Protein AF-A0A942DRR6-F1 (afdb_monomer_lite)

Structure (mmCIF, N/CA/C/O backbone):
data_AF-A0A942DRR6-F1
#
_entry.id   AF-A0A942DRR6-F1
#
loop_
_atom_site.group_PDB
_atom_site.id
_atom_site.type_symbol
_atom_site.label_atom_id
_atom_site.label_alt_id
_atom_site.label_comp_id
_atom_site.label_asym_id
_atom_site.label_entity_id
_atom_site.label_seq_id
_atom_site.pdbx_PDB_ins_code
_atom_site.Cartn_x
_atom_site.Cartn_y
_atom_site.Cartn_z
_atom_site.occupancy
_atom_site.B_iso_or_equiv
_atom_site.auth_seq_id
_atom_site.auth_comp_id
_atom_site.auth_asym_id
_atom_site.auth_atom_id
_atom_site.pdbx_PDB_model_num
ATOM 1 N N . MET A 1 1 ? 52.522 -28.234 -37.334 1.00 40.81 1 MET A N 1
ATOM 2 C CA . MET A 1 1 ? 52.403 -26.910 -36.689 1.00 40.81 1 MET A CA 1
ATOM 3 C C . MET A 1 1 ? 51.215 -26.183 -37.294 1.00 40.81 1 MET A C 1
ATOM 5 O O . MET A 1 1 ? 51.158 -26.064 -38.507 1.00 40.81 1 MET A O 1
ATOM 9 N N . ASN A 1 2 ? 50.313 -25.751 -36.412 1.00 39.53 2 ASN A N 1
ATOM 10 C CA . ASN A 1 2 ? 49.373 -24.631 -36.516 1.00 39.53 2 ASN A CA 1
ATOM 11 C C . ASN A 1 2 ? 48.317 -24.645 -37.635 1.00 39.53 2 ASN A C 1
ATOM 13 O O . ASN A 1 2 ? 48.607 -24.306 -38.772 1.00 39.53 2 ASN A O 1
ATOM 17 N N . SER A 1 3 ? 47.047 -24.801 -37.254 1.00 40.53 3 SER A N 1
ATOM 18 C CA . SER A 1 3 ? 46.184 -23.613 -37.197 1.00 40.53 3 SER A CA 1
ATOM 19 C C . SER A 1 3 ? 44.949 -23.893 -36.342 1.00 40.53 3 SER A C 1
ATOM 21 O O . SER A 1 3 ? 44.072 -24.674 -36.703 1.00 40.53 3 SER A O 1
ATOM 23 N N . MET A 1 4 ? 44.939 -23.286 -35.158 1.00 41.53 4 MET A N 1
ATOM 24 C CA . MET A 1 4 ? 43.839 -23.315 -34.208 1.00 41.53 4 MET A CA 1
ATOM 25 C C . MET A 1 4 ? 42.667 -22.460 -34.709 1.00 41.53 4 MET A C 1
ATOM 27 O O . MET A 1 4 ? 42.849 -21.329 -35.151 1.00 41.53 4 MET A O 1
ATOM 31 N N . LEU A 1 5 ? 41.469 -23.032 -34.589 1.00 42.66 5 LEU A N 1
ATOM 32 C CA . LEU A 1 5 ? 40.277 -22.431 -33.991 1.00 42.66 5 LEU A CA 1
ATOM 33 C C . LEU A 1 5 ? 40.114 -20.904 -34.167 1.00 42.66 5 LEU A C 1
ATOM 35 O O . LEU A 1 5 ? 40.595 -20.113 -33.360 1.00 42.66 5 LEU A O 1
ATOM 39 N N . LYS A 1 6 ? 39.331 -20.484 -35.166 1.00 37.75 6 LYS A N 1
ATOM 40 C CA . LYS A 1 6 ? 38.706 -19.152 -35.177 1.00 37.75 6 LYS A CA 1
ATOM 41 C C . LYS A 1 6 ? 37.232 -19.297 -34.824 1.00 37.75 6 LYS A C 1
ATOM 43 O O . LYS A 1 6 ? 36.368 -19.307 -35.694 1.00 37.75 6 LYS A O 1
ATOM 48 N N . LEU A 1 7 ? 36.965 -19.451 -33.530 1.00 41.50 7 LEU A N 1
ATOM 49 C CA . LEU A 1 7 ? 35.625 -19.303 -32.981 1.00 41.50 7 LEU A CA 1
ATOM 50 C C . LEU A 1 7 ? 35.332 -17.796 -32.933 1.00 41.50 7 LEU A C 1
ATOM 52 O O . LEU A 1 7 ? 35.852 -17.081 -32.079 1.00 41.50 7 LEU A O 1
ATOM 56 N N . ALA A 1 8 ? 34.582 -17.292 -33.911 1.00 47.38 8 ALA A N 1
ATOM 57 C CA . ALA A 1 8 ? 34.107 -15.916 -33.899 1.00 47.38 8 ALA A CA 1
ATOM 58 C C . ALA A 1 8 ? 33.039 -15.792 -32.803 1.00 47.38 8 ALA A C 1
ATOM 60 O O . ALA A 1 8 ? 31.906 -16.238 -32.963 1.00 47.38 8 ALA A O 1
ATOM 61 N N . LEU A 1 9 ? 33.437 -15.242 -31.659 1.00 39.78 9 LEU A N 1
ATOM 62 C CA . LEU A 1 9 ? 32.560 -14.951 -30.535 1.00 39.78 9 LEU A CA 1
ATOM 63 C C . LEU A 1 9 ? 31.708 -13.722 -30.883 1.00 39.78 9 LEU A C 1
ATOM 65 O O . LEU A 1 9 ? 32.133 -12.583 -30.696 1.00 39.78 9 LEU A O 1
ATOM 69 N N . THR A 1 10 ? 30.512 -13.936 -31.427 1.00 43.16 10 THR A N 1
ATOM 70 C CA . THR A 1 10 ? 29.519 -12.870 -31.608 1.00 43.16 10 THR A CA 1
ATOM 71 C C . THR A 1 10 ? 28.856 -12.590 -30.260 1.00 43.16 10 THR A C 1
ATOM 73 O O . THR A 1 10 ? 27.841 -13.186 -29.914 1.00 43.16 10 THR A O 1
ATOM 76 N N . ALA A 1 11 ? 29.450 -11.704 -29.462 1.00 49.25 11 ALA A N 1
ATOM 77 C CA . ALA A 1 11 ? 28.808 -11.195 -28.257 1.00 49.25 11 ALA A CA 1
ATOM 78 C C . ALA A 1 11 ? 27.748 -10.157 -28.658 1.00 49.25 11 ALA A C 1
ATOM 80 O O . ALA A 1 11 ? 28.062 -8.995 -28.912 1.00 49.25 11 ALA A O 1
ATOM 81 N N . ALA A 1 12 ? 26.485 -10.576 -28.742 1.00 51.34 12 ALA A N 1
ATOM 82 C CA . ALA A 1 12 ? 25.367 -9.644 -28.785 1.00 51.34 12 ALA A CA 1
ATOM 83 C C . ALA A 1 12 ? 25.243 -8.984 -27.402 1.00 51.34 12 ALA A C 1
ATOM 85 O O . ALA A 1 12 ? 24.729 -9.595 -26.462 1.00 51.34 12 ALA A O 1
ATOM 86 N N . LEU A 1 13 ? 25.737 -7.749 -27.258 1.00 43.62 13 LEU A N 1
ATOM 87 C CA . LEU A 1 13 ? 25.400 -6.913 -26.107 1.00 43.62 13 LEU A CA 1
ATOM 88 C C . LEU A 1 13 ? 23.897 -6.636 -26.154 1.00 43.62 13 LEU A C 1
ATOM 90 O O . LEU A 1 13 ? 23.421 -5.754 -26.865 1.00 43.62 13 LEU A O 1
ATOM 94 N N . SER A 1 14 ? 23.148 -7.425 -25.395 1.00 44.88 14 SER A N 1
ATOM 95 C CA . SER A 1 14 ? 21.740 -7.179 -25.131 1.00 44.88 14 SER A CA 1
ATOM 96 C C . SER A 1 14 ? 21.672 -6.018 -24.138 1.00 44.88 14 SER A C 1
ATOM 98 O O . SER A 1 14 ? 21.700 -6.240 -22.931 1.00 44.88 14 SER A O 1
ATOM 100 N N . LEU A 1 15 ? 21.650 -4.769 -24.618 1.00 40.31 15 LEU A N 1
ATOM 101 C CA . LEU A 1 15 ? 21.234 -3.645 -23.778 1.00 40.31 15 LEU A CA 1
ATOM 102 C C . LEU A 1 15 ? 19.739 -3.826 -23.505 1.00 40.31 15 LEU A C 1
ATOM 104 O O . LEU A 1 15 ? 18.895 -3.412 -24.298 1.00 40.31 15 LEU A O 1
ATOM 108 N N . SER A 1 16 ? 19.403 -4.471 -22.391 1.00 45.56 16 SER A N 1
ATOM 109 C CA . SER A 1 16 ? 18.055 -4.406 -21.843 1.00 45.56 16 SER A CA 1
ATOM 110 C C . SER A 1 16 ? 17.825 -2.972 -21.372 1.00 45.56 16 SER A C 1
ATOM 112 O O . SER A 1 16 ? 18.212 -2.601 -20.265 1.00 45.56 16 SER A O 1
ATOM 114 N N . VAL A 1 17 ? 17.233 -2.138 -22.227 1.00 39.50 17 VAL A N 1
ATOM 115 C CA . VAL A 1 17 ? 16.609 -0.897 -21.773 1.00 39.50 17 VAL A CA 1
ATOM 116 C C . VAL A 1 17 ? 15.420 -1.327 -20.925 1.00 39.50 17 VAL A C 1
ATOM 118 O O . VAL A 1 17 ? 14.377 -1.713 -21.451 1.00 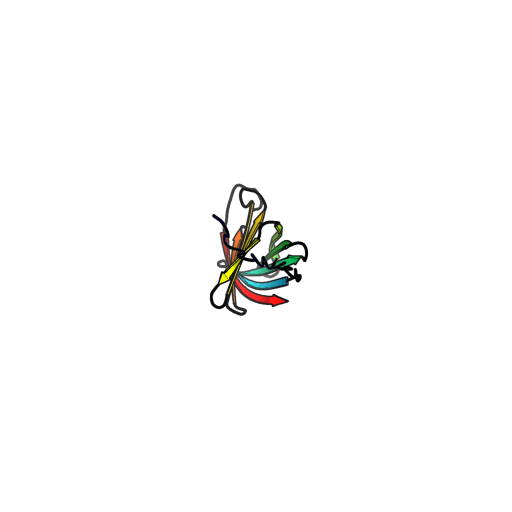39.50 17 VAL A O 1
ATOM 121 N N . SER A 1 18 ? 15.591 -1.317 -19.605 1.00 45.69 18 SER A N 1
ATOM 122 C CA . SER A 1 18 ? 14.471 -1.354 -18.673 1.00 45.69 18 SER A CA 1
ATOM 123 C C . SER A 1 18 ? 13.668 -0.084 -18.926 1.00 45.69 18 SER A C 1
ATOM 125 O O . SER A 1 18 ? 14.021 0.980 -18.427 1.00 45.69 18 SER A O 1
ATOM 127 N N . ALA A 1 19 ? 12.648 -0.157 -19.778 1.00 41.03 19 ALA A N 1
ATOM 128 C CA . ALA A 1 19 ? 11.721 0.945 -19.959 1.00 41.03 19 ALA A CA 1
ATOM 129 C C . ALA A 1 19 ? 11.027 1.174 -18.611 1.00 41.03 19 ALA A C 1
ATOM 131 O O . ALA A 1 19 ? 10.173 0.393 -18.188 1.00 41.03 19 ALA A O 1
ATOM 132 N N . SER A 1 20 ? 11.471 2.197 -17.890 1.00 48.03 20 SER A N 1
ATOM 133 C CA . SER A 1 20 ? 10.955 2.549 -16.580 1.00 48.03 20 SER A CA 1
ATOM 134 C C . SER A 1 20 ? 9.676 3.358 -16.751 1.00 48.03 20 SER A C 1
ATOM 136 O O . SER A 1 20 ? 9.646 4.588 -16.719 1.00 48.03 20 SER A O 1
ATOM 138 N N . PHE A 1 21 ? 8.579 2.648 -16.983 1.00 48.22 21 PHE A N 1
ATOM 139 C CA . PHE A 1 21 ? 7.263 3.259 -16.903 1.00 48.22 21 PHE A CA 1
ATOM 140 C C . PHE A 1 21 ? 6.957 3.557 -15.437 1.00 48.22 21 PHE A C 1
ATOM 142 O O . PHE A 1 21 ? 7.128 2.695 -14.573 1.00 48.22 21 PHE A O 1
ATOM 149 N N . ALA A 1 22 ? 6.508 4.783 -15.158 1.00 59.31 22 ALA A N 1
ATOM 150 C CA . ALA A 1 22 ? 5.887 5.058 -13.876 1.00 59.31 22 ALA A CA 1
ATOM 151 C C . ALA A 1 22 ? 4.649 4.160 -13.760 1.00 59.31 22 ALA A C 1
ATOM 153 O O . ALA A 1 22 ? 3.779 4.218 -14.625 1.00 59.31 22 ALA A O 1
ATOM 154 N N . ALA A 1 23 ? 4.599 3.321 -12.731 1.00 82.62 23 ALA A N 1
ATOM 155 C CA . ALA A 1 23 ? 3.501 2.390 -12.498 1.00 82.62 23 ALA A CA 1
ATOM 156 C C . ALA A 1 23 ? 2.856 2.729 -11.159 1.00 82.62 23 ALA A C 1
ATOM 158 O O . ALA A 1 23 ? 3.553 2.852 -10.144 1.00 82.62 23 ALA A O 1
ATOM 159 N N . SER A 1 24 ? 1.534 2.896 -11.138 1.00 88.19 24 SER A N 1
ATOM 160 C CA . SER A 1 24 ? 0.804 3.160 -9.901 1.00 88.19 24 SER A CA 1
ATOM 161 C C . SER A 1 24 ? -0.170 2.036 -9.606 1.00 88.19 24 SER A C 1
ATOM 163 O O . SER A 1 24 ? -0.954 1.640 -10.458 1.00 88.19 24 SER A O 1
ATOM 165 N N . ILE A 1 25 ? -0.157 1.569 -8.363 1.00 91.25 25 ILE A N 1
ATOM 166 C CA . ILE A 1 25 ? -1.163 0.658 -7.830 1.00 91.25 25 ILE A CA 1
ATOM 167 C C . ILE A 1 25 ? -1.899 1.399 -6.727 1.00 91.25 25 ILE A C 1
ATOM 169 O O . ILE A 1 25 ? -1.275 1.944 -5.815 1.00 91.25 25 ILE A O 1
ATOM 173 N N . THR A 1 26 ? -3.218 1.476 -6.843 1.00 94.62 26 THR A N 1
ATOM 174 C CA . THR A 1 26 ? -4.087 2.034 -5.804 1.00 94.62 26 THR A CA 1
ATOM 175 C C . THR A 1 26 ? -5.018 0.937 -5.336 1.00 94.62 26 THR A C 1
ATOM 177 O O . THR A 1 26 ? -5.665 0.302 -6.160 1.00 94.62 26 THR A O 1
ATOM 180 N N . CYS A 1 27 ? -5.081 0.723 -4.032 1.00 95.75 27 CYS A N 1
ATOM 181 C CA . CYS A 1 27 ? -5.849 -0.341 -3.417 1.00 95.75 27 CYS A CA 1
ATOM 182 C C . CYS A 1 27 ? -6.733 0.216 -2.305 1.00 95.75 27 CYS A C 1
ATOM 184 O O . CYS A 1 27 ? -6.338 1.150 -1.603 1.00 95.75 27 CYS A O 1
ATOM 186 N N . ARG A 1 28 ? -7.921 -0.363 -2.136 1.00 97.19 28 ARG A N 1
ATOM 187 C CA . ARG A 1 28 ? -8.838 -0.047 -1.038 1.00 97.19 28 ARG A CA 1
ATOM 188 C C . ARG A 1 28 ? -9.478 -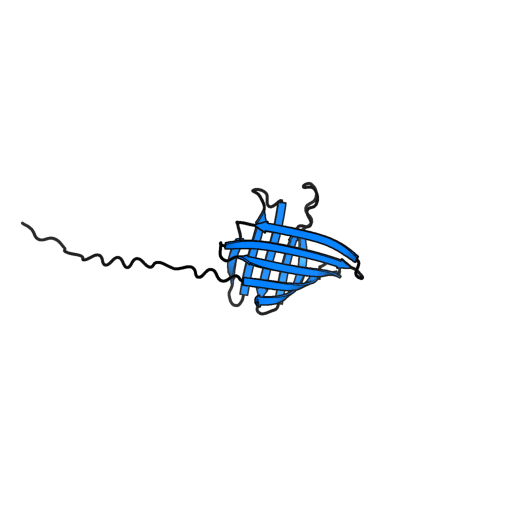1.305 -0.482 1.00 97.19 28 ARG A C 1
ATOM 190 O O . ARG A 1 28 ? -9.737 -2.231 -1.247 1.00 97.19 28 ARG A O 1
ATOM 197 N N . GLY A 1 29 ? -9.768 -1.326 0.808 1.00 96.62 29 GLY A N 1
ATOM 198 C CA . GLY A 1 29 ? -10.462 -2.444 1.432 1.00 96.62 29 GLY A CA 1
ATOM 199 C C . GLY A 1 29 ? -10.481 -2.327 2.943 1.00 96.62 29 GLY A C 1
ATOM 200 O O . GLY A 1 29 ? -10.483 -1.213 3.454 1.00 96.62 29 GLY A O 1
ATOM 201 N N . LEU A 1 30 ? -10.500 -3.464 3.632 1.00 95.62 30 LEU A N 1
ATOM 202 C CA . LEU A 1 30 ? -10.633 -3.520 5.086 1.00 95.62 30 LEU A CA 1
ATOM 203 C C . LEU A 1 30 ? -9.426 -4.207 5.718 1.00 95.62 30 LEU A C 1
ATOM 205 O O . LEU A 1 30 ? -8.927 -5.200 5.175 1.00 95.62 30 LEU A O 1
ATOM 209 N N . SER A 1 31 ? -8.984 -3.687 6.861 1.00 93.12 31 SER A N 1
ATOM 210 C CA . SER A 1 31 ? -8.039 -4.379 7.738 1.00 93.12 31 SER A CA 1
ATOM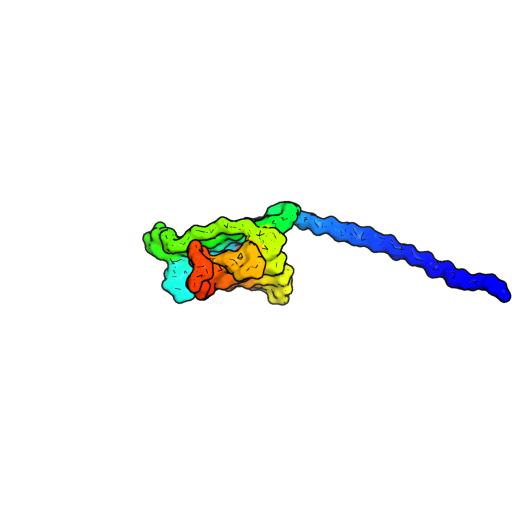 211 C C . SER A 1 31 ? -8.703 -5.553 8.469 1.00 93.12 31 SER A C 1
ATOM 213 O O . SER A 1 31 ? -9.929 -5.705 8.488 1.00 93.12 31 SER A O 1
ATOM 215 N N . ASP A 1 32 ? -7.883 -6.375 9.112 1.00 90.62 32 ASP A N 1
ATOM 216 C CA . ASP A 1 32 ? -8.286 -7.409 10.066 1.00 90.62 32 ASP A CA 1
ATOM 217 C C . ASP A 1 32 ? -9.087 -6.872 11.266 1.00 90.62 32 ASP A C 1
ATOM 219 O O . ASP A 1 32 ? -9.957 -7.578 11.780 1.00 90.62 32 ASP A O 1
ATOM 223 N N . ASN A 1 33 ? -8.867 -5.616 11.653 1.00 88.62 33 ASN A N 1
ATOM 224 C CA . ASN A 1 33 ? -9.613 -4.924 12.707 1.00 88.62 33 ASN A CA 1
ATOM 225 C C . ASN A 1 33 ? -10.905 -4.250 12.204 1.00 88.62 33 ASN A C 1
ATOM 227 O O . ASN A 1 33 ? -11.621 -3.623 12.986 1.00 88.62 33 ASN A O 1
ATOM 231 N N . GLY A 1 34 ? -11.233 -4.386 10.914 1.00 92.38 34 GLY A N 1
ATOM 232 C CA . GLY A 1 34 ? -12.459 -3.846 10.320 1.00 92.38 34 GLY A CA 1
ATOM 233 C C . GLY A 1 34 ? -12.419 -2.345 10.027 1.00 92.38 34 GLY A C 1
ATOM 234 O O . GLY A 1 34 ? -13.471 -1.728 9.873 1.00 92.38 34 GLY A O 1
ATOM 235 N N . THR A 1 35 ? -11.228 -1.754 9.958 1.00 94.25 35 THR A N 1
ATOM 236 C CA . THR A 1 35 ? -11.007 -0.354 9.568 1.00 94.25 35 THR A CA 1
ATOM 237 C C . THR A 1 35 ? -10.836 -0.243 8.050 1.00 94.25 35 THR A C 1
ATOM 239 O O . THR A 1 35 ? -10.380 -1.180 7.387 1.00 94.25 35 THR A O 1
ATOM 242 N N . ASP A 1 36 ? -11.197 0.905 7.481 1.00 96.31 36 ASP A N 1
ATOM 243 C CA . ASP A 1 36 ? -11.013 1.196 6.062 1.00 96.31 36 ASP A CA 1
ATOM 244 C C . ASP A 1 36 ? -9.543 1.482 5.754 1.00 96.31 36 ASP A C 1
ATOM 246 O O . ASP A 1 36 ? -8.939 2.386 6.330 1.00 96.31 36 ASP A O 1
ATOM 250 N N . ILE A 1 37 ? -8.992 0.772 4.771 1.00 96.06 37 ILE A N 1
ATOM 251 C CA . ILE A 1 37 ? -7.616 0.922 4.304 1.00 96.06 37 ILE A CA 1
ATOM 252 C C . ILE A 1 37 ? -7.597 1.490 2.893 1.00 96.06 37 ILE A C 1
ATOM 254 O O . ILE A 1 37 ? -8.223 0.964 1.970 1.00 96.06 37 ILE A O 1
ATOM 258 N N . SER A 1 38 ? -6.795 2.534 2.698 1.00 96.38 38 SER A N 1
ATOM 259 C CA . SER A 1 38 ? -6.404 3.060 1.395 1.00 96.38 38 SER A CA 1
ATOM 260 C C . SER A 1 38 ? -4.890 2.973 1.244 1.00 96.38 38 SER A C 1
ATOM 262 O O . SER A 1 38 ? -4.144 3.696 1.903 1.00 96.38 38 SER A O 1
ATOM 264 N N . PHE A 1 39 ? -4.439 2.143 0.308 1.00 95.38 39 PHE A N 1
ATOM 265 C CA . PHE A 1 39 ? -3.028 1.928 0.006 1.00 95.38 39 PHE A CA 1
ATOM 266 C C . PHE A 1 39 ? -2.680 2.443 -1.390 1.00 95.38 39 PHE A C 1
ATOM 268 O O . PHE A 1 39 ? -3.418 2.236 -2.358 1.00 95.38 39 PHE A O 1
ATOM 275 N N . ARG A 1 40 ? -1.525 3.093 -1.525 1.00 94.69 40 ARG A N 1
ATOM 276 C CA . ARG A 1 40 ? -0.995 3.534 -2.815 1.00 94.69 40 ARG A CA 1
ATOM 277 C C . ARG A 1 40 ? 0.490 3.238 -2.924 1.00 94.69 40 ARG A C 1
ATOM 279 O O . ARG A 1 40 ? 1.277 3.750 -2.138 1.00 94.69 40 ARG A O 1
ATOM 286 N N . HIS A 1 41 ? 0.862 2.525 -3.978 1.00 92.50 41 HIS A N 1
ATOM 287 C CA . HIS A 1 41 ? 2.242 2.275 -4.376 1.00 92.50 41 HIS A CA 1
ATOM 288 C C . HIS A 1 41 ? 2.505 2.947 -5.722 1.00 92.50 41 HIS A C 1
ATOM 290 O O . HIS A 1 41 ? 1.715 2.830 -6.661 1.00 92.50 41 HIS A O 1
ATOM 296 N N . THR A 1 42 ? 3.586 3.710 -5.833 1.00 90.88 42 THR A N 1
ATOM 297 C CA . THR A 1 42 ? 3.975 4.388 -7.077 1.00 90.88 42 THR A CA 1
ATOM 298 C C . THR A 1 42 ? 5.447 4.178 -7.340 1.00 90.88 42 THR A C 1
ATOM 300 O O . THR A 1 42 ? 6.270 4.695 -6.594 1.00 90.88 42 THR A O 1
ATOM 303 N N . THR A 1 43 ? 5.769 3.497 -8.432 1.00 86.69 43 THR A N 1
ATOM 304 C CA . THR A 1 43 ? 7.136 3.410 -8.945 1.00 86.69 43 THR A CA 1
ATOM 305 C C . THR A 1 43 ? 7.375 4.562 -9.902 1.00 86.69 43 THR A C 1
ATOM 307 O O . THR A 1 43 ? 6.573 4.802 -10.805 1.00 86.69 43 THR A O 1
ATOM 310 N N . ARG A 1 44 ? 8.454 5.305 -9.686 1.00 85.69 44 ARG A N 1
ATOM 311 C CA . ARG A 1 44 ? 8.890 6.410 -10.540 1.00 85.69 44 ARG A CA 1
ATOM 312 C C . ARG A 1 44 ? 9.780 5.890 -11.679 1.00 85.69 44 ARG A C 1
ATOM 314 O O . ARG A 1 44 ? 10.313 4.785 -11.589 1.00 85.69 44 ARG A O 1
ATOM 321 N N . PRO A 1 45 ? 9.987 6.685 -12.744 1.00 81.69 45 PRO A N 1
ATOM 322 C CA . PRO A 1 45 ? 10.866 6.298 -13.850 1.00 81.69 45 PRO A CA 1
ATOM 323 C C . PRO A 1 45 ? 12.341 6.112 -13.459 1.00 81.69 45 PRO A C 1
ATOM 325 O O . PRO A 1 45 ? 13.093 5.463 -14.173 1.00 81.69 45 PRO A O 1
ATOM 328 N N . ASP A 1 46 ? 12.785 6.683 -12.345 1.00 80.19 46 ASP A N 1
ATOM 329 C CA . ASP A 1 46 ? 14.129 6.465 -11.796 1.00 80.19 46 ASP A CA 1
ATOM 330 C C . ASP A 1 46 ? 14.221 5.188 -10.938 1.00 80.19 46 ASP A C 1
ATOM 332 O O . ASP A 1 46 ? 15.290 4.866 -10.430 1.00 80.19 46 ASP A O 1
ATOM 336 N N . GLY A 1 47 ? 13.119 4.440 -10.803 1.00 77.88 47 GLY A N 1
ATOM 337 C CA . GLY A 1 47 ? 13.027 3.228 -9.995 1.00 77.88 47 GLY A CA 1
ATOM 338 C C . GLY A 1 47 ? 12.662 3.479 -8.532 1.00 77.88 47 GLY A C 1
ATOM 339 O O . GLY A 1 47 ? 12.287 2.526 -7.855 1.00 77.88 47 GLY A O 1
ATOM 340 N N . ALA A 1 48 ? 12.691 4.729 -8.058 1.00 83.38 48 ALA A N 1
ATOM 341 C CA . ALA A 1 48 ? 12.300 5.051 -6.691 1.00 83.38 48 ALA A CA 1
ATOM 342 C C . ALA A 1 48 ? 10.804 4.794 -6.478 1.00 83.38 48 ALA A C 1
ATOM 344 O O . ALA A 1 48 ? 9.971 5.089 -7.346 1.00 83.38 48 ALA A O 1
ATOM 345 N N . VAL A 1 49 ? 10.439 4.282 -5.307 1.00 87.25 49 VAL A N 1
ATOM 346 C CA . VAL A 1 49 ? 9.050 3.965 -4.974 1.00 87.25 49 VAL A CA 1
ATOM 347 C C . VAL A 1 49 ? 8.540 4.884 -3.880 1.00 87.25 49 VAL A C 1
ATOM 349 O O . VAL A 1 49 ? 9.236 5.178 -2.915 1.00 87.25 49 VAL A O 1
ATOM 352 N N . LYS A 1 50 ? 7.298 5.345 -4.031 1.00 91.31 50 LYS A N 1
ATOM 353 C CA . LYS A 1 50 ? 6.548 6.044 -2.989 1.00 91.31 50 LYS A CA 1
ATOM 354 C C . LYS A 1 50 ? 5.355 5.209 -2.554 1.00 91.31 50 LYS A C 1
ATOM 356 O O . LYS A 1 50 ? 4.539 4.810 -3.389 1.00 91.31 50 LYS A O 1
ATOM 361 N N . ILE A 1 51 ? 5.227 5.048 -1.245 1.00 92.00 51 ILE A N 1
ATOM 362 C CA . ILE A 1 51 ? 4.157 4.314 -0.590 1.00 92.00 51 ILE A CA 1
ATOM 363 C C . ILE A 1 51 ? 3.321 5.305 0.220 1.00 92.00 51 ILE A C 1
ATOM 365 O O . ILE A 1 51 ? 3.836 6.302 0.735 1.00 92.00 51 ILE A O 1
ATOM 369 N N . SER A 1 52 ? 2.013 5.085 0.288 1.00 93.94 52 SER A N 1
ATOM 370 C CA . SER A 1 52 ? 1.117 5.798 1.192 1.00 93.94 52 SER A CA 1
ATOM 371 C C . SER A 1 52 ? 0.048 4.852 1.705 1.00 93.94 52 SER A C 1
ATOM 373 O O . SER A 1 52 ? -0.578 4.146 0.914 1.00 93.94 52 SER A O 1
ATOM 375 N N . ILE A 1 53 ? -0.162 4.883 3.016 1.00 94.12 53 ILE A N 1
ATOM 376 C CA . ILE A 1 53 ? -1.180 4.112 3.719 1.00 94.12 53 ILE A CA 1
ATOM 377 C C . ILE A 1 53 ? -2.022 5.087 4.526 1.00 94.12 53 ILE A C 1
ATOM 379 O O . ILE A 1 53 ? -1.492 6.014 5.145 1.00 94.12 53 ILE A O 1
ATOM 383 N N . ILE A 1 54 ? -3.333 4.906 4.459 1.00 94.94 54 ILE A N 1
ATOM 384 C CA . ILE A 1 54 ? -4.304 5.604 5.291 1.00 94.94 54 ILE A CA 1
ATOM 385 C C . ILE A 1 54 ? -5.247 4.542 5.829 1.00 94.94 54 ILE A C 1
ATOM 387 O O . ILE A 1 54 ? -5.874 3.837 5.038 1.00 94.94 54 ILE A O 1
ATOM 391 N N . GLU A 1 55 ? -5.336 4.465 7.144 1.00 93.38 55 GLU A N 1
ATOM 392 C CA . GLU A 1 55 ? -6.345 3.711 7.865 1.00 93.38 55 GLU A CA 1
ATOM 393 C C . GLU A 1 55 ? -7.346 4.688 8.479 1.00 93.38 55 GLU A C 1
ATOM 395 O O . GLU A 1 55 ? -6.968 5.712 9.062 1.00 93.38 55 GLU A O 1
ATOM 400 N N . SER A 1 56 ? -8.631 4.391 8.333 1.00 95.38 56 SER A N 1
ATOM 401 C CA . SER A 1 56 ? -9.704 5.205 8.888 1.00 95.38 56 SER A CA 1
ATOM 402 C C . SER A 1 56 ? -10.840 4.363 9.442 1.00 95.38 56 SER A C 1
ATOM 404 O O . SER A 1 56 ? -11.118 3.276 8.945 1.00 95.38 56 SER A O 1
ATOM 406 N N . GLN A 1 57 ? -11.543 4.894 10.432 1.00 95.44 57 GLN A N 1
ATOM 407 C CA . GLN A 1 57 ? -12.762 4.305 10.972 1.00 95.44 57 GLN A CA 1
ATOM 408 C C . GLN A 1 57 ? -13.794 5.409 11.157 1.00 95.44 57 GLN A C 1
ATOM 410 O O . GLN A 1 57 ? -13.473 6.480 11.664 1.00 95.44 57 GLN A O 1
ATOM 415 N N . ASP A 1 58 ? -15.014 5.183 10.666 1.00 94.12 58 ASP A N 1
ATOM 416 C CA . ASP A 1 58 ? -16.121 6.147 10.740 1.00 94.12 58 ASP A CA 1
ATOM 417 C C . ASP A 1 58 ? -15.773 7.557 10.211 1.00 94.12 58 ASP A C 1
ATOM 419 O O . ASP A 1 58 ? -16.327 8.572 10.632 1.00 94.12 58 ASP A O 1
ATOM 423 N N . GLY A 1 59 ? -14.855 7.623 9.240 1.00 89.56 59 GLY A N 1
ATOM 424 C CA . GLY A 1 59 ? -14.371 8.867 8.636 1.00 89.56 59 GLY A CA 1
ATOM 425 C C . GLY A 1 59 ? -13.235 9.562 9.396 1.00 89.56 59 GLY A C 1
ATOM 426 O O . GLY A 1 59 ? -12.684 10.537 8.879 1.00 89.56 59 GLY A O 1
ATOM 427 N N . GLU A 1 60 ? -12.839 9.062 10.566 1.00 94.38 60 GLU A N 1
ATOM 428 C CA . GLU A 1 60 ? -11.663 9.530 11.299 1.00 94.38 60 GLU A CA 1
ATOM 429 C C . GLU A 1 60 ? -10.411 8.771 10.855 1.00 94.38 60 GLU A C 1
ATOM 431 O O . GLU A 1 60 ? -10.435 7.558 10.666 1.00 94.38 60 GLU A O 1
ATOM 436 N N . VAL A 1 61 ? -9.303 9.488 10.659 1.00 94.00 61 VAL A N 1
ATOM 437 C CA . VAL A 1 61 ? -8.015 8.881 10.293 1.00 94.00 61 VAL A CA 1
ATOM 438 C C . VAL A 1 61 ? -7.348 8.359 11.560 1.00 94.00 61 VAL A C 1
ATOM 440 O O . VAL A 1 61 ? -6.991 9.158 12.424 1.00 94.00 61 VAL A O 1
ATOM 443 N N . LEU A 1 62 ? -7.159 7.042 11.636 1.00 90.06 62 LEU A N 1
ATOM 444 C CA . LEU A 1 62 ? -6.483 6.368 12.747 1.00 90.06 62 LEU A CA 1
ATOM 445 C C . LEU A 1 62 ? -4.972 6.349 12.530 1.00 90.06 62 LEU A C 1
ATOM 447 O O . LEU A 1 62 ? -4.203 6.742 13.403 1.00 90.06 62 LEU A O 1
ATOM 451 N N . TYR A 1 63 ? -4.564 5.979 11.317 1.00 88.19 63 TYR A N 1
ATOM 452 C CA . TYR A 1 63 ? -3.170 5.911 10.917 1.00 88.19 63 TYR A CA 1
ATOM 453 C C . TYR A 1 63 ? -2.986 6.512 9.528 1.00 88.19 63 TYR A C 1
ATOM 455 O O . TYR A 1 63 ? -3.781 6.314 8.605 1.00 88.19 63 TYR A O 1
ATOM 463 N N . LYS A 1 64 ? -1.908 7.275 9.354 1.00 91.94 64 LYS A N 1
ATOM 464 C CA . LYS A 1 64 ? -1.534 7.816 8.050 1.00 91.94 64 LYS A CA 1
ATOM 465 C C . LYS A 1 64 ? -0.035 7.942 7.939 1.00 91.94 64 LYS A C 1
ATOM 467 O O . LYS A 1 64 ? 0.583 8.719 8.660 1.00 91.94 64 LYS A O 1
ATOM 472 N N . ASN A 1 65 ? 0.517 7.284 6.929 1.00 90.25 65 ASN A N 1
ATOM 473 C CA . ASN A 1 65 ? 1.938 7.361 6.656 1.00 90.25 65 ASN A CA 1
ATOM 474 C C . ASN A 1 65 ? 2.241 7.359 5.155 1.00 90.25 65 ASN A C 1
ATOM 476 O O . ASN A 1 65 ? 1.457 6.894 4.320 1.00 90.25 65 ASN A O 1
ATOM 480 N N . SER A 1 66 ? 3.385 7.932 4.798 1.00 91.06 66 SER A N 1
ATOM 481 C CA . SER A 1 66 ? 3.935 7.885 3.454 1.00 91.06 66 SER A CA 1
ATOM 482 C C . SER A 1 66 ? 5.450 7.968 3.510 1.00 91.06 66 SER A C 1
ATOM 484 O O . SER A 1 66 ? 6.008 8.928 4.038 1.00 91.06 66 SER A O 1
ATOM 486 N N . TRP A 1 67 ? 6.109 7.000 2.885 1.00 89.56 67 TRP A N 1
ATOM 487 C CA . TRP A 1 67 ? 7.560 6.959 2.781 1.00 89.56 67 TRP A CA 1
ATOM 488 C C . TRP A 1 67 ? 7.992 6.698 1.343 1.00 89.56 67 TRP A C 1
ATOM 490 O O . TRP A 1 67 ? 7.198 6.309 0.479 1.00 89.56 67 TRP A O 1
ATOM 500 N N . SER A 1 68 ? 9.265 6.979 1.083 1.00 88.31 68 SER A N 1
ATOM 501 C CA . SER A 1 68 ? 9.924 6.568 -0.153 1.00 88.31 68 SER A CA 1
ATOM 502 C C . SER A 1 68 ? 10.872 5.418 0.156 1.00 88.31 68 SER A C 1
ATOM 504 O O . SER A 1 68 ? 11.482 5.398 1.224 1.00 88.31 68 SER A O 1
ATOM 506 N N . SER A 1 69 ? 10.969 4.464 -0.760 1.00 81.56 69 SER A N 1
ATOM 507 C CA . SER A 1 69 ? 11.933 3.375 -0.700 1.00 81.56 69 SER A CA 1
ATOM 508 C C . SER A 1 69 ? 12.730 3.339 -1.996 1.00 81.56 69 SER A C 1
ATOM 510 O O . SER A 1 69 ? 12.169 3.451 -3.089 1.00 81.56 69 SER A O 1
ATOM 512 N N . ASP A 1 70 ? 14.040 3.162 -1.853 1.00 71.88 70 ASP A N 1
ATOM 513 C CA . ASP A 1 70 ? 14.949 2.867 -2.963 1.00 71.88 70 ASP A CA 1
ATOM 514 C C . ASP A 1 70 ? 15.070 1.346 -3.197 1.00 71.88 70 ASP A C 1
ATOM 516 O O . ASP A 1 70 ? 15.750 0.900 -4.121 1.00 71.88 70 ASP A O 1
ATOM 520 N N . LEU A 1 71 ? 14.430 0.536 -2.342 1.00 65.62 71 LEU A N 1
ATOM 521 C CA . LEU A 1 71 ? 14.562 -0.916 -2.267 1.00 65.62 71 LEU A CA 1
ATOM 522 C C . LEU A 1 71 ? 13.177 -1.570 -2.318 1.00 65.62 71 LEU A C 1
ATOM 524 O O . LEU A 1 71 ? 12.556 -1.866 -1.299 1.00 65.62 71 LEU A O 1
ATOM 528 N N . THR A 1 72 ? 12.728 -1.836 -3.542 1.00 67.38 72 THR A N 1
ATOM 529 C CA . THR A 1 72 ? 11.519 -2.618 -3.806 1.00 67.38 72 THR A CA 1
ATOM 530 C C . THR A 1 72 ? 11.909 -4.000 -4.289 1.00 67.38 72 THR A C 1
ATOM 532 O O . THR A 1 72 ? 12.460 -4.165 -5.382 1.00 67.38 72 THR A O 1
ATOM 535 N N . THR A 1 73 ? 11.578 -5.025 -3.511 1.00 77.25 73 THR A N 1
ATOM 536 C CA . THR A 1 73 ? 11.633 -6.395 -4.015 1.00 77.25 73 THR A CA 1
ATOM 537 C C . THR A 1 73 ? 10.348 -6.670 -4.781 1.00 77.25 73 THR A C 1
ATOM 539 O O . THR A 1 73 ? 9.287 -6.901 -4.204 1.00 77.25 73 THR A O 1
ATOM 542 N N . ARG A 1 74 ? 10.442 -6.644 -6.113 1.00 79.56 74 ARG A N 1
ATOM 543 C CA . ARG A 1 74 ? 9.343 -7.000 -7.014 1.00 79.56 74 ARG A CA 1
ATOM 544 C C . ARG A 1 74 ? 9.495 -8.441 -7.480 1.00 79.56 74 ARG A C 1
ATOM 546 O O . ARG A 1 74 ? 10.390 -8.748 -8.264 1.00 79.56 74 ARG A O 1
ATOM 553 N N . SER A 1 75 ? 8.587 -9.309 -7.048 1.00 78.25 75 SER A N 1
ATOM 554 C CA . SER A 1 75 ? 8.585 -10.725 -7.420 1.00 78.25 75 SER A CA 1
ATOM 555 C C . SER A 1 75 ? 7.324 -11.070 -8.215 1.00 78.25 75 SER A C 1
ATOM 557 O O . SER A 1 75 ? 6.230 -11.066 -7.643 1.00 78.25 75 SER A O 1
ATOM 559 N N . PRO A 1 76 ? 7.422 -11.373 -9.524 1.00 76.19 76 PRO A N 1
ATOM 560 C CA . PRO A 1 76 ? 6.285 -11.912 -10.261 1.00 76.19 76 PRO A CA 1
ATOM 561 C C . PRO A 1 76 ? 5.871 -13.263 -9.662 1.00 76.19 76 PRO A C 1
ATOM 563 O O . PRO A 1 76 ? 6.714 -14.086 -9.300 1.00 76.19 76 PRO A O 1
ATOM 566 N N . LYS A 1 77 ? 4.564 -13.494 -9.554 1.00 75.50 77 LYS A N 1
ATOM 567 C CA . LYS A 1 77 ? 3.974 -14.767 -9.122 1.00 75.50 77 LYS A CA 1
ATOM 568 C C . LYS A 1 77 ? 3.177 -15.353 -10.285 1.00 75.50 77 LYS A C 1
ATOM 570 O O . LYS A 1 77 ? 2.780 -14.634 -11.202 1.00 75.50 77 LYS A O 1
ATOM 575 N N . VAL A 1 78 ? 2.916 -16.659 -10.258 1.00 69.81 78 VAL A N 1
ATOM 576 C CA . VAL A 1 78 ? 1.975 -17.264 -11.213 1.00 69.81 78 VAL A CA 1
ATOM 577 C C . VAL A 1 78 ? 0.616 -16.583 -11.013 1.00 69.81 78 VAL A C 1
ATOM 579 O O . VAL A 1 78 ? 0.048 -16.669 -9.930 1.00 69.81 78 VAL A O 1
ATOM 582 N N . ASN A 1 79 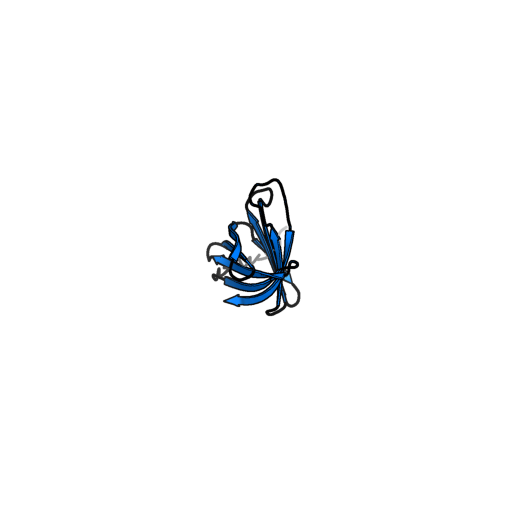? 0.135 -15.874 -12.040 1.00 71.31 79 ASN A N 1
ATOM 583 C CA . ASN A 1 79 ? -1.099 -15.073 -12.030 1.00 71.31 79 ASN A CA 1
ATOM 584 C C . ASN A 1 79 ? -1.140 -13.923 -11.008 1.00 71.31 79 ASN A C 1
ATOM 586 O O . ASN A 1 79 ? -2.223 -13.495 -10.605 1.00 71.31 79 ASN A O 1
ATOM 590 N N . GLY A 1 80 ? 0.018 -13.405 -10.599 1.00 81.44 80 GLY A N 1
ATOM 591 C CA . GLY A 1 80 ? 0.061 -12.377 -9.570 1.00 81.44 80 GLY A CA 1
ATOM 592 C C . GLY A 1 80 ? 1.354 -11.582 -9.500 1.00 81.44 80 GLY A C 1
ATOM 593 O O . GLY A 1 80 ? 2.292 -11.767 -10.281 1.00 81.44 80 GLY A O 1
ATOM 594 N N . LEU A 1 81 ? 1.403 -10.684 -8.525 1.00 85.44 81 LEU A N 1
ATOM 595 C CA . LEU A 1 81 ? 2.541 -9.814 -8.268 1.00 85.44 81 LEU A CA 1
ATOM 596 C C . LEU A 1 81 ? 2.743 -9.663 -6.763 1.00 85.44 81 LEU A C 1
ATOM 598 O O . LEU A 1 81 ? 1.799 -9.338 -6.059 1.00 85.44 81 LEU A O 1
ATOM 602 N N . SER A 1 82 ? 3.968 -9.858 -6.282 1.00 86.69 82 SER A N 1
ATOM 603 C CA . SER A 1 82 ? 4.357 -9.492 -4.920 1.00 86.69 82 SER A CA 1
ATOM 604 C C . SER A 1 82 ? 5.270 -8.270 -4.975 1.00 86.69 82 SER A C 1
ATOM 606 O O . SER A 1 82 ? 6.264 -8.260 -5.713 1.00 86.69 82 SER A O 1
ATOM 608 N N . LEU A 1 83 ? 4.894 -7.233 -4.236 1.00 87.12 83 LEU A N 1
ATOM 609 C CA . LEU A 1 83 ? 5.664 -6.018 -4.008 1.00 87.12 83 LEU A CA 1
ATOM 610 C C . LEU A 1 83 ? 6.001 -5.957 -2.530 1.00 87.12 83 LEU A C 1
ATOM 612 O O . LEU A 1 83 ? 5.111 -6.110 -1.701 1.00 87.12 83 LEU A O 1
ATOM 616 N N . GLN A 1 84 ? 7.271 -5.762 -2.212 1.00 88.06 84 GLN A N 1
ATOM 617 C CA . GLN A 1 84 ? 7.736 -5.590 -0.848 1.00 88.06 84 GLN A CA 1
ATOM 618 C C . GLN A 1 84 ? 8.667 -4.388 -0.799 1.00 88.06 84 GLN A C 1
ATOM 620 O O . GLN A 1 84 ? 9.630 -4.323 -1.565 1.00 88.06 84 GLN A O 1
ATOM 625 N N . ASP A 1 85 ? 8.381 -3.473 0.117 1.00 85.75 85 ASP A N 1
ATOM 626 C CA . ASP A 1 85 ? 9.057 -2.193 0.254 1.00 85.75 85 ASP A CA 1
ATOM 627 C C . ASP A 1 85 ? 9.393 -1.938 1.713 1.00 85.75 85 ASP A C 1
ATOM 629 O O . ASP A 1 85 ? 8.589 -2.212 2.609 1.00 85.75 85 ASP A O 1
ATOM 633 N N . SER A 1 86 ? 10.560 -1.347 1.948 1.00 82.62 86 SER A N 1
ATOM 634 C CA . SER A 1 86 ? 10.922 -0.868 3.276 1.00 82.62 86 SER A CA 1
ATOM 635 C C . SER A 1 86 ? 11.851 0.336 3.232 1.00 82.62 86 SER A C 1
ATOM 637 O O . SER A 1 86 ? 12.575 0.517 2.253 1.00 82.62 86 SER A O 1
ATOM 639 N N . THR A 1 87 ? 11.882 1.144 4.292 1.00 78.06 87 THR A N 1
ATOM 640 C CA . THR A 1 87 ? 12.929 2.166 4.464 1.00 78.06 87 THR A CA 1
ATOM 641 C C . THR A 1 87 ? 13.862 1.823 5.624 1.00 78.06 87 THR A C 1
ATOM 643 O O . THR A 1 87 ? 13.432 1.353 6.677 1.00 78.06 87 THR A O 1
ATOM 646 N N . GLY A 1 88 ? 15.161 2.045 5.406 1.00 66.88 88 GLY A N 1
ATOM 647 C CA . GLY A 1 88 ? 16.221 1.802 6.384 1.00 66.88 88 GLY A CA 1
ATOM 648 C C . GLY A 1 88 ? 16.680 0.343 6.492 1.00 66.88 88 GLY A C 1
ATOM 649 O O . GLY A 1 88 ? 16.011 -0.595 6.066 1.00 66.88 88 GLY A O 1
ATOM 650 N N . SER A 1 89 ? 17.844 0.142 7.115 1.00 60.97 89 SER A N 1
ATOM 651 C CA . SER A 1 89 ? 18.474 -1.180 7.290 1.00 60.97 89 SER A CA 1
ATOM 652 C C . SER A 1 89 ? 17.728 -2.111 8.257 1.00 60.97 89 SER A C 1
ATOM 654 O O . SER A 1 89 ? 18.111 -3.270 8.402 1.00 60.97 89 SER A O 1
ATOM 656 N N . ARG A 1 90 ? 16.703 -1.597 8.952 1.00 60.09 90 ARG A N 1
ATOM 657 C CA . ARG A 1 90 ? 15.863 -2.326 9.914 1.00 60.09 90 ARG A CA 1
ATOM 658 C C . ARG A 1 90 ? 14.385 -2.410 9.519 1.00 60.09 90 ARG A C 1
ATOM 660 O O . ARG A 1 90 ? 13.628 -3.009 10.266 1.00 60.09 90 ARG A O 1
ATOM 667 N N . GLY A 1 91 ? 13.996 -1.854 8.370 1.00 63.19 91 GLY A N 1
ATOM 668 C CA . GLY A 1 91 ? 12.609 -1.882 7.911 1.00 63.19 91 GLY A CA 1
ATOM 669 C C . GLY A 1 91 ? 11.650 -1.048 8.759 1.00 63.19 91 GLY A C 1
ATOM 670 O O . GLY A 1 91 ? 10.549 -1.500 9.011 1.00 63.19 91 GLY A O 1
ATOM 671 N N . GLU A 1 92 ? 12.062 0.157 9.176 1.00 72.44 92 GLU A N 1
ATOM 672 C CA . GLU A 1 92 ? 11.273 1.047 10.056 1.00 72.44 92 GLU A CA 1
ATOM 673 C C . GLU A 1 92 ? 9.856 1.306 9.535 1.00 72.44 92 GLU A C 1
ATOM 675 O O . GLU A 1 92 ? 8.916 1.402 10.312 1.00 72.44 92 GLU A O 1
ATOM 680 N N . TYR A 1 93 ? 9.704 1.382 8.213 1.00 82.81 93 TYR A N 1
ATOM 681 C CA . TYR A 1 93 ? 8.408 1.208 7.571 1.00 82.81 93 TYR A CA 1
ATOM 682 C C . TYR A 1 93 ? 8.498 0.038 6.621 1.00 82.81 93 TYR A C 1
ATOM 684 O O . TYR A 1 93 ? 9.470 -0.077 5.866 1.00 82.81 93 TYR A O 1
ATOM 692 N N . TYR A 1 94 ? 7.460 -0.784 6.646 1.00 85.94 94 TYR A N 1
ATOM 693 C CA . TYR A 1 94 ? 7.343 -1.987 5.853 1.00 85.94 94 TYR A CA 1
ATOM 694 C C . TYR A 1 94 ? 5.968 -2.052 5.201 1.00 85.94 94 TYR A C 1
ATOM 696 O O . TYR A 1 94 ? 4.943 -1.789 5.833 1.00 85.94 94 TYR A O 1
ATOM 704 N N . SER A 1 95 ? 5.945 -2.462 3.937 1.00 89.12 95 SER A N 1
ATOM 705 C CA . SER A 1 95 ? 4.725 -2.921 3.287 1.00 89.12 95 SER A CA 1
ATOM 706 C C . SER A 1 95 ? 5.015 -4.079 2.351 1.00 89.12 95 SER A C 1
ATOM 708 O O . SER A 1 95 ? 5.986 -4.048 1.597 1.00 89.12 95 SER A O 1
ATOM 710 N N . GLN A 1 96 ? 4.128 -5.063 2.340 1.00 91.75 96 GLN A N 1
ATOM 711 C CA . GLN A 1 96 ? 4.106 -6.136 1.365 1.00 91.75 96 GLN A CA 1
ATOM 712 C C . GLN A 1 96 ? 2.707 -6.279 0.793 1.00 91.75 96 GLN A C 1
ATOM 714 O O . GLN A 1 96 ? 1.772 -6.634 1.503 1.00 91.75 96 GLN A O 1
ATOM 719 N N . LEU A 1 97 ? 2.584 -6.029 -0.504 1.00 91.69 97 LEU A N 1
ATOM 720 C CA . LEU A 1 97 ? 1.361 -6.200 -1.266 1.00 91.69 97 LEU A CA 1
ATOM 721 C C . LEU A 1 97 ? 1.484 -7.437 -2.154 1.00 91.69 97 LEU A C 1
ATOM 723 O O . LEU A 1 97 ? 2.347 -7.503 -3.031 1.00 91.69 97 LEU A O 1
ATOM 727 N N . GLU A 1 98 ? 0.585 -8.393 -1.974 1.00 91.44 98 GLU A N 1
ATOM 728 C CA . GLU A 1 98 ? 0.388 -9.506 -2.897 1.00 91.44 98 GLU A CA 1
ATOM 729 C C . GLU A 1 98 ? -0.875 -9.274 -3.720 1.00 91.44 98 GLU A C 1
ATOM 731 O O . GLU A 1 98 ? -1.930 -9.001 -3.164 1.00 91.44 98 GLU A O 1
ATOM 736 N N . LEU A 1 99 ? -0.772 -9.382 -5.043 1.00 89.31 99 LEU A N 1
ATOM 737 C CA . LEU A 1 99 ? -1.857 -9.161 -5.994 1.00 89.31 99 LEU A CA 1
ATOM 738 C C . LEU A 1 99 ? -2.163 -10.430 -6.776 1.00 89.31 99 LEU A C 1
ATOM 740 O O . LEU A 1 99 ? -1.246 -11.069 -7.295 1.00 89.31 99 LEU A O 1
ATOM 744 N N . PHE A 1 100 ? -3.451 -10.705 -6.961 1.00 87.31 100 PHE A N 1
ATOM 745 C CA . PHE A 1 100 ? -3.979 -11.743 -7.843 1.00 87.31 100 PHE A CA 1
ATOM 746 C C . PHE A 1 100 ? -5.138 -11.150 -8.653 1.00 87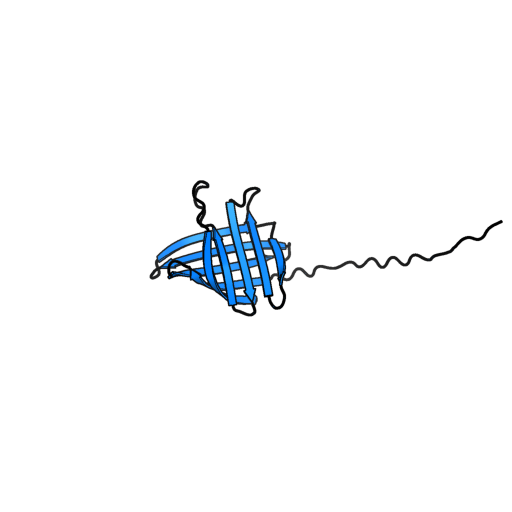.31 100 PHE A C 1
ATOM 748 O O . PHE A 1 100 ? -6.259 -11.004 -8.165 1.00 87.31 100 PHE A O 1
ATOM 755 N N . GLY A 1 101 ? -4.862 -10.746 -9.897 1.00 86.50 101 GLY A N 1
ATOM 756 C CA . GLY A 1 101 ? -5.794 -9.922 -10.672 1.00 86.50 101 GLY A CA 1
ATOM 757 C C . GLY A 1 101 ? -5.978 -8.541 -10.032 1.00 86.50 101 GLY A C 1
ATOM 758 O O . GLY A 1 101 ? -5.005 -7.811 -9.861 1.00 86.50 101 GLY A O 1
ATOM 759 N N . ASN A 1 102 ? -7.219 -8.189 -9.685 1.00 89.31 102 ASN A N 1
ATOM 760 C CA . ASN A 1 102 ? -7.558 -6.964 -8.955 1.00 89.31 102 ASN A CA 1
ATOM 761 C C . ASN A 1 102 ? -7.724 -7.183 -7.441 1.00 89.31 102 ASN A C 1
ATOM 763 O O . ASN A 1 102 ? -7.987 -6.219 -6.734 1.00 89.31 102 ASN A O 1
ATOM 767 N N . ALA A 1 103 ? -7.600 -8.408 -6.931 1.00 91.44 103 ALA A N 1
ATOM 768 C CA . ALA A 1 103 ? -7.600 -8.660 -5.494 1.00 91.44 103 ALA A CA 1
ATOM 769 C C . ALA A 1 103 ? -6.185 -8.484 -4.931 1.00 91.44 103 ALA A C 1
ATOM 771 O O . ALA A 1 103 ? -5.206 -8.838 -5.596 1.00 91.44 103 ALA A O 1
ATOM 772 N N . GLY A 1 104 ? -6.079 -7.956 -3.713 1.00 91.12 104 GLY A N 1
ATOM 773 C CA . GLY A 1 104 ? -4.810 -7.751 -3.030 1.00 91.12 104 GLY A CA 1
ATOM 774 C C . GLY A 1 104 ? -4.855 -8.110 -1.550 1.00 91.12 104 GLY A C 1
ATOM 775 O O . GLY A 1 104 ? -5.867 -7.896 -0.893 1.00 91.12 104 GLY A O 1
ATOM 776 N N . SER A 1 105 ? -3.744 -8.614 -1.023 1.00 94.19 105 SER A N 1
ATOM 777 C CA . SER A 1 105 ? -3.496 -8.744 0.414 1.00 94.19 105 SER A CA 1
ATOM 778 C C . SER A 1 105 ? -2.323 -7.847 0.773 1.00 94.19 105 SER A C 1
ATOM 780 O O . SER A 1 105 ? -1.262 -7.950 0.155 1.00 94.19 105 SER A O 1
ATOM 782 N N . LEU A 1 106 ? -2.507 -6.961 1.744 1.00 93.06 106 LEU A N 1
ATOM 783 C CA . LEU A 1 106 ? -1.470 -6.051 2.217 1.00 93.06 106 LEU A CA 1
ATOM 784 C C . LEU A 1 106 ? -1.092 -6.408 3.646 1.00 93.06 106 LEU A C 1
ATOM 786 O O . LEU A 1 106 ? -1.957 -6.408 4.511 1.00 93.06 106 LEU A O 1
ATOM 790 N N . ASN A 1 107 ? 0.195 -6.625 3.879 1.00 92.44 107 ASN A N 1
ATOM 791 C CA . ASN A 1 107 ? 0.792 -6.580 5.207 1.00 92.44 107 ASN A CA 1
ATOM 792 C C . ASN A 1 107 ? 1.533 -5.254 5.335 1.00 92.44 107 ASN A C 1
ATOM 794 O O . ASN A 1 107 ? 2.333 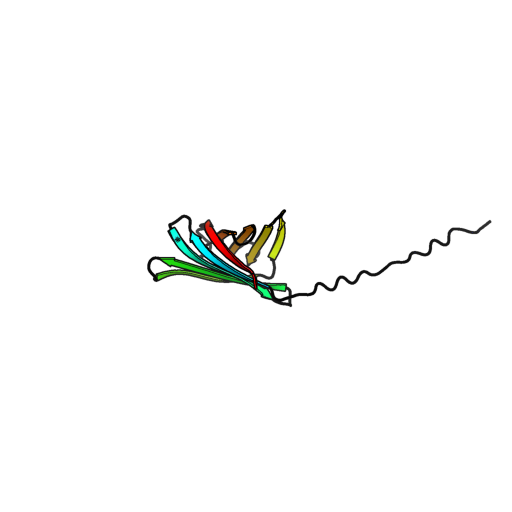-4.928 4.455 1.00 92.44 107 ASN A O 1
ATOM 798 N N . TYR A 1 108 ? 1.297 -4.490 6.391 1.00 89.38 108 TYR A N 1
ATOM 799 C CA . TYR A 1 108 ? 2.014 -3.238 6.613 1.00 89.38 108 TYR A CA 1
ATOM 800 C C . TYR A 1 108 ? 2.258 -2.981 8.093 1.00 89.38 108 TYR A C 1
ATOM 802 O O . TYR A 1 108 ? 1.571 -3.531 8.949 1.00 89.38 108 TYR A O 1
ATOM 810 N N . GLU A 1 109 ? 3.274 -2.174 8.376 1.00 86.31 109 GLU A N 1
ATOM 811 C CA . GLU A 1 109 ? 3.663 -1.822 9.737 1.00 86.31 109 GLU A CA 1
ATOM 812 C C . GLU A 1 109 ? 3.219 -0.399 10.088 1.00 86.31 109 GLU A C 1
ATOM 814 O O . GLU A 1 109 ? 3.517 0.551 9.360 1.00 86.31 109 GLU A O 1
ATOM 819 N N . GLU A 1 110 ? 2.555 -0.248 11.234 1.00 73.06 110 GLU A N 1
ATOM 820 C CA . GLU A 1 110 ? 2.077 1.040 11.760 1.00 73.06 110 GLU A CA 1
ATOM 821 C C . GLU A 1 110 ? 3.091 1.749 12.665 1.00 73.06 110 GLU A C 1
ATOM 823 O O . GLU A 1 110 ? 2.724 2.456 13.598 1.00 73.06 110 GLU A O 1
ATOM 828 N N . ASN A 1 111 ? 4.386 1.577 12.402 1.00 68.44 111 ASN A N 1
ATOM 829 C CA . ASN A 1 111 ? 5.430 2.151 13.244 1.00 68.44 111 ASN A CA 1
ATOM 830 C C . ASN A 1 111 ? 5.259 3.672 13.394 1.00 68.44 111 ASN A C 1
ATOM 832 O O . ASN A 1 111 ? 5.220 4.393 12.400 1.00 68.44 111 ASN A O 1
ATOM 836 N N . ASP A 1 112 ? 5.182 4.162 14.627 1.00 56.34 112 ASP A N 1
ATOM 837 C CA . ASP A 1 112 ? 5.260 5.595 14.958 1.00 56.34 112 ASP A CA 1
ATOM 838 C C . ASP A 1 112 ? 6.600 5.904 15.663 1.00 56.34 112 ASP A C 1
ATOM 840 O O . ASP A 1 112 ? 7.193 6.964 15.483 1.00 56.34 112 ASP A O 1
ATOM 844 N N . SER A 1 113 ? 7.160 4.953 16.426 1.00 54.62 113 SER A N 1
ATOM 845 C CA . SER A 1 113 ? 8.189 5.287 17.427 1.00 54.62 113 SER A CA 1
ATOM 846 C C . SER A 1 113 ? 9.330 4.280 17.628 1.00 54.62 113 SER A C 1
ATOM 848 O O . SER A 1 113 ? 10.202 4.514 18.466 1.00 54.62 113 SER A O 1
ATOM 850 N N . GLY A 1 114 ? 9.389 3.188 16.863 1.00 55.03 114 GLY A N 1
ATOM 851 C CA . GLY A 1 114 ? 10.514 2.243 16.848 1.00 55.03 114 GLY A CA 1
ATOM 852 C C . GLY A 1 114 ? 10.541 1.201 17.975 1.00 55.03 114 GLY A C 1
ATOM 853 O O . GLY A 1 114 ? 11.522 0.458 18.070 1.00 55.03 114 GLY A O 1
ATOM 854 N N . TRP A 1 115 ? 9.494 1.119 18.807 1.00 52.12 115 TRP A N 1
ATOM 855 C CA . TRP A 1 115 ? 9.436 0.213 19.970 1.00 52.12 115 TRP A CA 1
ATOM 856 C C . TRP A 1 115 ? 8.290 -0.807 19.949 1.00 52.12 115 TRP A C 1
ATOM 858 O O . TRP A 1 115 ? 8.432 -1.859 20.572 1.00 52.12 115 TRP A O 1
ATOM 868 N N . GLU A 1 116 ? 7.209 -0.557 19.208 1.00 57.66 116 GLU A N 1
ATOM 869 C CA . GLU A 1 116 ? 6.108 -1.509 19.017 1.00 57.66 116 GLU A CA 1
ATOM 870 C C . GLU A 1 116 ? 5.884 -1.749 17.523 1.00 57.66 116 GLU A C 1
ATOM 872 O O . GLU A 1 116 ? 5.637 -0.821 16.758 1.00 57.66 116 GLU A O 1
ATOM 877 N N . TYR A 1 117 ? 6.018 -3.013 17.122 1.00 61.44 117 TYR A N 1
ATOM 878 C CA . TYR A 1 117 ? 5.811 -3.472 15.754 1.00 61.44 117 TYR A CA 1
ATOM 879 C C . TYR A 1 117 ? 4.456 -4.165 15.706 1.00 61.44 117 TYR A C 1
ATOM 881 O O . TYR A 1 117 ? 4.333 -5.314 16.137 1.00 61.44 117 TYR A O 1
ATOM 889 N N . SER A 1 118 ? 3.449 -3.478 15.182 1.00 70.69 118 SER A N 1
ATOM 890 C CA . SER A 1 118 ? 2.183 -4.111 14.822 1.00 70.69 118 SER A CA 1
ATOM 891 C C . SER A 1 118 ? 2.162 -4.279 13.311 1.00 70.69 118 SER A C 1
ATOM 893 O O . SER A 1 118 ? 2.271 -3.305 12.565 1.00 70.69 118 SER A O 1
ATOM 895 N N . ILE A 1 119 ? 2.095 -5.534 12.859 1.00 77.00 119 ILE A N 1
ATOM 896 C CA . ILE A 1 119 ? 1.857 -5.857 11.453 1.00 77.00 119 ILE A CA 1
ATOM 897 C C . ILE A 1 119 ? 0.354 -6.019 11.286 1.00 77.00 119 ILE A C 1
ATOM 899 O O . ILE A 1 119 ? -0.244 -6.903 11.897 1.00 77.00 119 ILE A O 1
ATOM 903 N N . HIS A 1 120 ? -0.223 -5.184 10.437 1.00 85.62 120 HIS A N 1
ATOM 904 C CA . HIS A 1 120 ? -1.638 -5.183 10.105 1.00 85.62 120 HIS A CA 1
ATOM 905 C C . HIS A 1 120 ? -1.834 -5.866 8.763 1.00 85.62 120 HIS A C 1
ATOM 907 O O . HIS A 1 120 ? -1.029 -5.690 7.839 1.00 85.62 120 HIS A O 1
ATOM 913 N N . THR A 1 121 ? -2.907 -6.645 8.654 1.00 92.06 121 THR A N 1
ATOM 914 C CA . THR A 1 121 ? -3.275 -7.309 7.403 1.00 92.06 121 THR A CA 1
ATOM 915 C C . THR A 1 121 ? -4.540 -6.681 6.843 1.00 92.06 121 THR A C 1
ATOM 917 O O . THR A 1 121 ? -5.505 -6.483 7.572 1.00 92.06 121 THR A O 1
ATOM 920 N N . ALA A 1 122 ? -4.577 -6.411 5.540 1.00 93.94 122 ALA A N 1
ATOM 921 C CA . ALA A 1 122 ? -5.761 -5.895 4.865 1.00 93.94 122 ALA A CA 1
ATOM 922 C C . ALA A 1 122 ? -6.089 -6.677 3.593 1.00 93.94 122 ALA A C 1
ATOM 924 O O . ALA A 1 122 ? -5.201 -7.023 2.810 1.00 93.94 122 ALA A O 1
ATOM 925 N N . GLN A 1 123 ? -7.382 -6.912 3.374 1.00 96.06 123 GLN A N 1
ATOM 926 C CA . GLN A 1 123 ? -7.915 -7.463 2.130 1.00 96.06 123 GLN A CA 1
ATOM 927 C C . GLN A 1 123 ? -8.405 -6.318 1.255 1.00 96.06 123 GLN A C 1
ATOM 929 O O . GLN A 1 123 ? -9.230 -5.509 1.677 1.00 96.06 123 GLN A O 1
ATOM 934 N N . LEU A 1 124 ? -7.885 -6.241 0.034 1.00 95.62 124 LEU A N 1
ATOM 935 C CA . LEU A 1 124 ? -7.987 -5.072 -0.824 1.00 95.62 124 LEU A CA 1
ATOM 936 C C . LEU A 1 124 ? -8.513 -5.422 -2.217 1.00 95.62 124 LEU A C 1
ATOM 938 O O . LEU A 1 124 ? -8.289 -6.505 -2.752 1.00 95.62 124 LEU A O 1
ATOM 942 N N . THR A 1 125 ? -9.152 -4.441 -2.845 1.00 95.94 125 THR A N 1
ATOM 943 C CA . THR A 1 125 ? -9.348 -4.369 -4.294 1.00 95.94 125 THR A CA 1
ATOM 944 C C . THR A 1 125 ? -8.424 -3.297 -4.858 1.00 95.94 125 THR A C 1
ATOM 946 O O . THR A 1 125 ? -8.368 -2.184 -4.335 1.00 95.94 125 THR A O 1
ATOM 949 N N . CYS A 1 126 ? -7.695 -3.629 -5.916 1.00 92.81 126 CYS A N 1
ATOM 950 C CA . CYS A 1 126 ? -6.600 -2.853 -6.468 1.00 92.81 126 CYS A CA 1
ATOM 951 C C . CYS A 1 126 ? -6.801 -2.533 -7.950 1.00 92.81 126 CYS A C 1
ATOM 953 O O . CYS A 1 126 ? -7.265 -3.357 -8.737 1.00 92.81 126 CYS A O 1
ATOM 955 N N . GLU A 1 127 ? -6.355 -1.344 -8.335 1.00 89.69 127 GLU A N 1
ATOM 956 C CA . GLU A 1 127 ? -6.301 -0.862 -9.708 1.00 89.69 127 GLU A CA 1
ATOM 957 C C . GLU A 1 127 ? -4.862 -0.486 -10.059 1.00 89.69 127 GLU A C 1
ATOM 959 O O . GLU A 1 127 ? -4.201 0.258 -9.326 1.00 89.69 127 GLU A O 1
ATOM 964 N N . THR A 1 128 ? -4.385 -0.977 -11.201 1.00 82.88 128 THR A N 1
ATOM 965 C CA . THR A 1 128 ? -3.089 -0.602 -11.775 1.00 82.88 128 THR A CA 1
ATOM 966 C C . THR A 1 128 ? -3.290 0.449 -12.861 1.00 82.88 128 THR A C 1
ATOM 968 O O . THR A 1 128 ? -4.102 0.240 -13.764 1.00 82.88 128 THR A O 1
ATOM 971 N N . LYS A 1 129 ? -2.548 1.554 -12.787 1.00 74.50 129 LYS A N 1
ATOM 972 C CA . LYS A 1 129 ? -2.523 2.636 -13.777 1.00 74.50 129 LYS A CA 1
ATOM 973 C C . LYS A 1 129 ? -1.132 2.796 -14.368 1.00 74.50 129 LYS A C 1
ATOM 975 O O . LYS A 1 129 ? -0.154 2.693 -13.586 1.00 74.50 129 LYS A O 1
#

pLDDT: mean 77.76, std 18.46, range [37.75, 97.19]

Foldseek 3Di:
DDDDDDPPPPPDPPPPPPQQDWKKKWKWFAWPVGWTKTWIWIQDSVRKIKIWIFTHDPRHTPATDIDIFSDWDWDDDDQWIWTWGADDPVRLWIWIWIDRPQWIKIWTFRRDDPPDTDTMITIIGMDMD

Sequence (129 aa):
MNSMLKLALTAALSLSVSASFAASITCRGLSDNGTDISFRHTTRPDGAVKISIIESQDGEVLYKNSWSSDLTTRSPKVNGLSLQDSTGSRGEYYSQLELFGNAGSLNYEENDSGWEYSIHTAQLTCETK

Radius of gyration: 20.75 Å; chains: 1; bounding box: 68×36×57 Å

Secondary structure (DSSP, 8-state):
----------------------EEEEEEEEETTS-EEEEEEEE-TTS-EEEEEEEEETTEEEEEEEEEES-EEEEEETTEEEEEEEETTTTSEEEEEEEETTEEEEEEE--SSSS--PEEEEEEEEEE-